Protein AF-A0A8R1YX43-F1 (afdb_monomer_lite)

Radius of gyration: 27.85 Å; chains: 1; bounding box: 47×46×72 Å

Structure (mmCIF, N/CA/C/O backbone):
data_AF-A0A8R1YX43-F1
#
_entry.id   AF-A0A8R1YX43-F1
#
loop_
_atom_site.group_PDB
_atom_site.id
_atom_site.type_symbol
_atom_site.label_atom_id
_atom_site.label_alt_id
_atom_site.label_comp_id
_atom_site.label_asym_id
_atom_site.label_entity_id
_atom_site.label_seq_id
_atom_site.pdbx_PDB_ins_code
_atom_site.Cartn_x
_atom_site.Cartn_y
_atom_site.Cartn_z
_atom_site.occupancy
_atom_site.B_iso_or_equiv
_atom_site.auth_seq_id
_atom_site.auth_comp_id
_atom_site.auth_asym_id
_atom_site.auth_atom_id
_atom_site.pdbx_PDB_model_num
ATOM 1 N N . MET A 1 1 ? 25.850 -5.387 -37.778 1.00 54.88 1 MET A N 1
ATOM 2 C CA . MET A 1 1 ? 24.656 -4.581 -37.439 1.00 54.88 1 MET A CA 1
ATOM 3 C C . MET A 1 1 ? 24.030 -5.128 -36.160 1.00 54.88 1 MET A C 1
ATOM 5 O O . MET A 1 1 ? 23.620 -6.274 -36.185 1.00 54.88 1 MET A O 1
ATOM 9 N N . ALA A 1 2 ? 24.012 -4.376 -35.047 1.00 56.41 2 ALA A N 1
ATOM 10 C CA . ALA A 1 2 ? 23.368 -4.809 -33.786 1.00 56.41 2 ALA A CA 1
ATOM 11 C C . ALA A 1 2 ? 23.150 -3.660 -32.766 1.00 56.41 2 ALA A C 1
ATOM 13 O O . ALA A 1 2 ? 23.314 -3.860 -31.568 1.00 56.41 2 ALA A O 1
ATOM 14 N N . LYS A 1 3 ? 22.837 -2.428 -33.205 1.00 57.03 3 LYS A N 1
ATOM 15 C CA . LYS A 1 3 ? 22.785 -1.259 -32.291 1.00 57.03 3 LYS A CA 1
ATOM 16 C C . LYS A 1 3 ? 21.379 -0.707 -31.994 1.00 57.03 3 LYS A C 1
ATOM 18 O O . LYS A 1 3 ? 21.226 0.036 -31.033 1.00 57.03 3 LYS A O 1
ATOM 23 N N . HIS A 1 4 ? 20.337 -1.095 -32.736 1.00 60.34 4 HIS A N 1
ATOM 24 C CA . HIS A 1 4 ? 19.003 -0.485 -32.575 1.00 60.34 4 HIS A CA 1
ATOM 25 C C . HIS A 1 4 ? 18.087 -1.158 -31.541 1.00 60.34 4 HIS A C 1
ATOM 27 O O . HIS A 1 4 ? 17.346 -0.474 -30.837 1.00 60.34 4 HIS A O 1
ATOM 33 N N . THR A 1 5 ? 18.142 -2.480 -31.384 1.00 65.38 5 THR A N 1
ATOM 34 C CA . THR A 1 5 ? 17.231 -3.210 -30.484 1.00 65.38 5 THR A CA 1
ATOM 35 C C . THR A 1 5 ? 17.602 -3.079 -29.002 1.00 65.38 5 THR A C 1
ATOM 37 O O . THR A 1 5 ? 16.713 -3.123 -28.153 1.00 65.38 5 THR A O 1
ATOM 40 N N . CYS A 1 6 ? 18.882 -2.868 -28.666 1.00 70.56 6 CYS A N 1
ATOM 41 C CA . CYS A 1 6 ? 19.345 -2.688 -27.280 1.00 70.56 6 CYS A CA 1
ATOM 42 C C . CYS A 1 6 ? 18.815 -1.385 -26.657 1.00 70.56 6 CYS A C 1
ATOM 44 O O . CYS A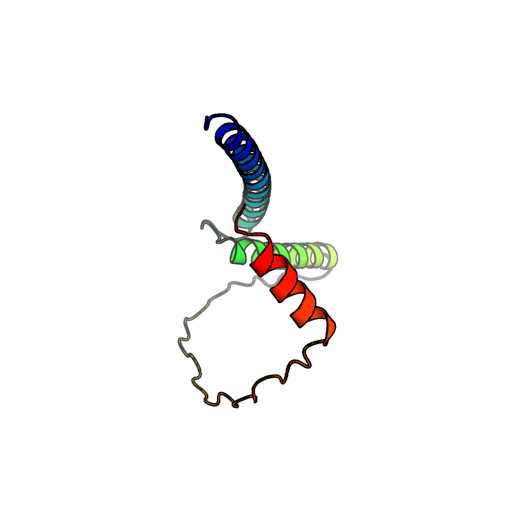 1 6 ? 18.202 -1.417 -25.592 1.00 70.56 6 CYS A O 1
ATOM 46 N N . ASN A 1 7 ? 18.907 -0.267 -27.385 1.00 79.94 7 ASN A N 1
ATOM 47 C CA . ASN A 1 7 ? 18.419 1.036 -26.922 1.00 79.94 7 ASN A CA 1
ATOM 48 C C . ASN A 1 7 ? 16.886 1.049 -26.717 1.00 79.94 7 ASN A C 1
ATOM 50 O O . ASN A 1 7 ? 16.364 1.614 -25.754 1.00 79.94 7 ASN A O 1
ATOM 54 N N . GLN A 1 8 ? 16.135 0.346 -27.575 1.00 83.50 8 GLN A N 1
ATOM 55 C CA . GLN A 1 8 ? 14.682 0.227 -27.426 1.00 83.50 8 GLN A CA 1
ATOM 56 C C . GLN A 1 8 ? 14.284 -0.620 -26.203 1.00 83.50 8 GLN A C 1
ATOM 58 O O . GLN A 1 8 ? 13.328 -0.268 -25.500 1.00 83.50 8 GLN A O 1
ATOM 63 N N . LYS A 1 9 ? 15.023 -1.707 -25.928 1.00 89.69 9 LYS A N 1
ATOM 64 C CA . LYS A 1 9 ? 14.857 -2.539 -24.723 1.00 89.69 9 LYS A CA 1
ATOM 65 C C . LYS A 1 9 ? 15.168 -1.743 -23.455 1.00 89.69 9 LYS A C 1
ATOM 67 O O . LYS A 1 9 ? 14.356 -1.741 -22.534 1.00 89.69 9 LYS A O 1
ATOM 72 N N . GLU A 1 10 ? 16.271 -1.000 -23.437 1.00 91.56 10 GLU A N 1
ATOM 73 C CA . GLU A 1 10 ? 16.652 -0.116 -22.327 1.00 91.56 10 GLU A CA 1
ATOM 74 C C . GLU A 1 10 ? 15.564 0.918 -22.030 1.00 91.56 10 GLU A C 1
ATOM 76 O O . GLU A 1 10 ? 15.114 1.045 -20.891 1.00 91.56 10 GLU A O 1
ATOM 81 N N . ARG A 1 11 ? 15.047 1.588 -23.067 1.00 93.00 11 ARG A N 1
ATOM 82 C CA . ARG A 1 11 ? 13.964 2.568 -22.920 1.00 93.00 11 ARG A CA 1
ATOM 83 C C . ARG A 1 11 ? 12.678 1.942 -22.372 1.00 93.00 11 ARG A C 1
ATOM 85 O O . ARG A 1 11 ? 11.955 2.582 -21.609 1.00 93.00 11 ARG A O 1
ATOM 92 N N . ARG A 1 12 ? 12.360 0.698 -22.753 1.00 94.31 12 ARG A N 1
ATOM 93 C CA . ARG A 1 12 ? 11.218 -0.048 -22.194 1.00 94.31 12 ARG A CA 1
ATOM 94 C C . ARG A 1 12 ? 11.446 -0.393 -20.722 1.00 94.31 12 ARG A C 1
ATOM 96 O O . ARG A 1 12 ? 10.549 -0.147 -19.919 1.00 94.31 12 ARG A O 1
ATOM 103 N N . ASN A 1 13 ? 12.624 -0.900 -20.376 1.00 97.19 13 ASN A N 1
ATOM 104 C CA . ASN A 1 13 ? 12.973 -1.262 -19.003 1.00 97.19 13 ASN A CA 1
ATOM 105 C C . ASN A 1 13 ? 12.956 -0.043 -18.081 1.00 97.19 13 ASN A C 1
ATOM 107 O O . ASN A 1 13 ? 12.455 -0.120 -16.963 1.00 97.19 13 ASN A O 1
ATOM 111 N N . GLU A 1 14 ? 13.433 1.103 -18.563 1.00 97.25 14 GLU A N 1
ATOM 112 C CA . GLU A 1 14 ? 13.432 2.334 -17.783 1.00 97.25 14 GLU A CA 1
ATOM 113 C C . GLU A 1 14 ? 12.014 2.833 -17.486 1.00 97.25 14 GLU A C 1
ATOM 115 O O . GLU A 1 14 ? 11.719 3.267 -16.373 1.00 97.25 14 GLU A O 1
ATOM 120 N N . ARG A 1 15 ? 11.089 2.697 -18.443 1.00 97.81 15 ARG A N 1
ATOM 121 C CA . ARG A 1 15 ? 9.671 2.990 -18.192 1.00 97.81 15 ARG A CA 1
ATOM 122 C C . ARG A 1 15 ? 9.076 2.071 -17.135 1.00 97.81 15 ARG A C 1
ATOM 124 O O . ARG A 1 15 ? 8.383 2.558 -16.246 1.00 97.81 15 ARG A O 1
ATOM 131 N N . GLU A 1 16 ? 9.369 0.776 -17.200 1.00 97.94 16 GLU A N 1
ATOM 132 C CA . GLU A 1 16 ? 8.861 -0.171 -16.207 1.00 97.94 16 GLU A CA 1
ATOM 133 C C . GLU A 1 16 ? 9.438 0.111 -14.816 1.00 97.94 16 GLU A C 1
ATOM 135 O O . GLU A 1 16 ? 8.699 0.136 -13.833 1.00 97.94 16 GLU A O 1
ATOM 140 N N . ARG A 1 17 ? 10.728 0.454 -14.732 1.00 98.50 17 ARG A N 1
ATOM 141 C CA . ARG A 1 17 ? 11.369 0.888 -13.485 1.00 98.50 17 ARG A CA 1
ATOM 142 C C . ARG A 1 17 ? 10.666 2.107 -12.886 1.00 98.50 17 ARG A C 1
ATOM 144 O O . ARG A 1 17 ? 10.359 2.107 -11.695 1.00 98.50 17 ARG A O 1
ATOM 151 N N . LYS A 1 18 ? 10.365 3.125 -13.704 1.00 98.50 18 LYS A N 1
ATOM 152 C CA . LYS A 1 18 ? 9.636 4.332 -13.273 1.00 98.50 18 LYS A CA 1
ATOM 153 C C . LYS A 1 18 ? 8.220 4.009 -12.799 1.00 98.50 18 LYS A C 1
ATOM 155 O O . LYS A 1 18 ? 7.825 4.461 -11.726 1.00 98.50 18 LYS A O 1
ATOM 160 N N . ARG A 1 19 ? 7.488 3.180 -13.546 1.00 98.50 19 ARG A N 1
ATOM 161 C CA . ARG A 1 19 ? 6.136 2.732 -13.186 1.00 98.50 19 ARG A CA 1
ATOM 162 C C . ARG A 1 19 ? 6.131 1.994 -11.844 1.00 98.50 19 ARG A C 1
ATOM 164 O O . ARG A 1 19 ? 5.335 2.307 -10.963 1.00 98.50 19 ARG A O 1
ATOM 171 N N . VAL A 1 20 ? 7.053 1.049 -11.657 1.00 98.50 20 VAL A N 1
ATOM 172 C CA . VAL A 1 20 ? 7.187 0.283 -10.409 1.00 98.50 20 VAL A CA 1
ATOM 173 C C . VAL A 1 20 ? 7.615 1.178 -9.245 1.00 98.50 20 VAL A C 1
ATOM 175 O O . VAL A 1 20 ? 7.097 1.020 -8.140 1.00 98.50 20 VAL A O 1
ATOM 178 N N . ASN A 1 21 ? 8.508 2.146 -9.473 1.00 98.50 21 ASN A N 1
ATOM 179 C CA . ASN A 1 21 ? 8.888 3.129 -8.457 1.00 98.50 21 ASN A CA 1
ATOM 180 C C . ASN A 1 21 ? 7.665 3.926 -7.974 1.00 98.50 21 ASN A C 1
ATOM 182 O O . ASN A 1 21 ? 7.426 3.989 -6.771 1.00 98.50 21 ASN A O 1
ATOM 186 N N . GLN A 1 22 ? 6.832 4.432 -8.890 1.00 98.56 22 GLN A N 1
ATOM 187 C CA . GLN A 1 22 ? 5.597 5.145 -8.539 1.00 98.56 22 GLN A CA 1
ATOM 188 C C . GLN A 1 22 ? 4.663 4.291 -7.664 1.00 98.56 22 GLN A C 1
ATOM 190 O O . GLN A 1 22 ? 4.162 4.759 -6.641 1.00 98.56 22 GLN A O 1
ATOM 195 N N . VAL A 1 23 ? 4.473 3.015 -8.015 1.00 98.31 23 VAL A N 1
ATOM 196 C CA . VAL A 1 23 ? 3.664 2.084 -7.209 1.00 98.31 23 VAL A CA 1
ATOM 197 C C . VAL A 1 23 ? 4.272 1.883 -5.819 1.00 98.31 23 VAL A C 1
ATOM 199 O O . VAL A 1 23 ? 3.563 1.953 -4.816 1.00 98.31 23 VAL A O 1
ATOM 202 N N . ASN A 1 24 ? 5.586 1.670 -5.733 1.00 98.25 24 ASN A N 1
ATOM 203 C CA . ASN A 1 24 ? 6.273 1.476 -4.456 1.00 98.25 24 ASN A CA 1
ATOM 204 C C . ASN A 1 24 ? 6.220 2.734 -3.571 1.00 98.25 24 ASN A C 1
ATOM 206 O O . ASN A 1 24 ? 6.099 2.611 -2.353 1.00 98.25 24 ASN A O 1
ATOM 210 N N . GLN A 1 25 ? 6.259 3.935 -4.155 1.00 98.31 25 GLN A N 1
ATOM 211 C CA . GLN A 1 25 ? 6.062 5.188 -3.420 1.00 98.31 25 GLN A CA 1
ATOM 212 C C . GLN A 1 25 ? 4.663 5.261 -2.805 1.00 98.31 25 GLN A C 1
ATOM 214 O O . G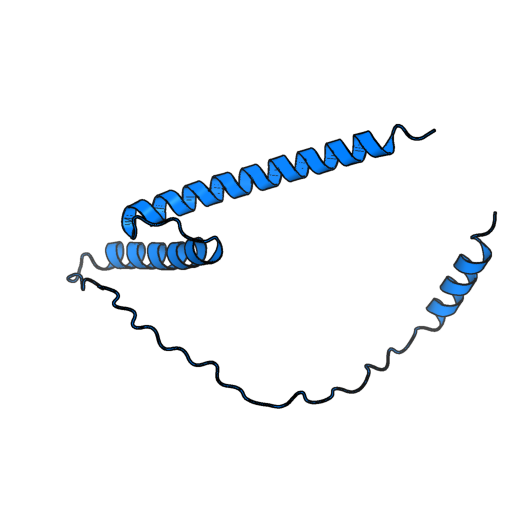LN A 1 25 ? 4.541 5.543 -1.613 1.00 98.31 25 GLN A O 1
ATOM 219 N N . GLY A 1 26 ? 3.616 4.947 -3.576 1.00 97.69 26 GLY A N 1
ATOM 220 C CA . GLY A 1 26 ? 2.250 4.857 -3.048 1.00 97.69 26 GLY A CA 1
ATOM 221 C C . GLY A 1 26 ? 2.127 3.807 -1.940 1.00 97.69 26 GLY A C 1
ATOM 222 O O . GLY A 1 26 ? 1.518 4.052 -0.899 1.00 97.69 26 GLY A O 1
ATOM 223 N N . PHE A 1 27 ? 2.794 2.665 -2.109 1.00 97.75 27 PHE A N 1
ATOM 224 C CA . PHE A 1 27 ? 2.825 1.601 -1.111 1.00 97.75 27 PHE A CA 1
ATOM 225 C C . PHE A 1 27 ? 3.472 2.037 0.212 1.00 97.75 27 PHE A C 1
ATOM 227 O O . PHE A 1 27 ? 2.963 1.742 1.294 1.00 97.75 27 PHE A O 1
ATOM 234 N N . ASN A 1 28 ? 4.584 2.772 0.140 1.00 96.00 28 ASN A N 1
ATOM 235 C CA . ASN A 1 28 ? 5.265 3.302 1.319 1.00 96.00 28 ASN A CA 1
ATOM 236 C C . ASN A 1 28 ? 4.415 4.350 2.048 1.00 96.00 28 ASN A C 1
ATOM 238 O O . ASN A 1 28 ? 4.385 4.356 3.277 1.00 96.00 28 ASN A O 1
ATOM 242 N N . GLN A 1 29 ? 3.684 5.194 1.314 1.00 96.25 29 GLN A N 1
ATOM 243 C CA . GLN A 1 29 ? 2.743 6.147 1.910 1.00 96.25 29 GLN A CA 1
ATOM 244 C C . GLN A 1 29 ? 1.605 5.438 2.651 1.00 96.25 29 GLN A C 1
ATOM 246 O O . GLN A 1 29 ? 1.261 5.832 3.766 1.00 96.25 29 GLN A O 1
ATOM 251 N N . LEU A 1 30 ? 1.051 4.372 2.064 1.00 96.06 30 LEU A N 1
ATOM 252 C CA . LEU A 1 30 ? 0.045 3.543 2.726 1.00 96.06 30 LEU A CA 1
ATOM 253 C C . LEU A 1 30 ? 0.596 2.944 4.026 1.00 96.06 30 LEU A C 1
ATOM 255 O O . LEU A 1 30 ? -0.021 3.089 5.081 1.00 96.06 30 LEU A O 1
ATOM 259 N N . ARG A 1 31 ? 1.786 2.337 3.967 1.00 95.38 31 ARG A N 1
ATOM 260 C CA . ARG A 1 31 ? 2.454 1.744 5.132 1.00 95.38 31 ARG A CA 1
ATOM 261 C C . ARG A 1 31 ? 2.688 2.763 6.247 1.00 95.38 31 ARG A C 1
ATOM 263 O O . ARG A 1 31 ? 2.369 2.476 7.396 1.00 95.38 31 ARG A O 1
ATOM 270 N N . ALA A 1 32 ? 3.167 3.960 5.913 1.00 93.44 32 ALA A N 1
ATOM 271 C CA . ALA A 1 32 ? 3.421 5.011 6.895 1.00 93.44 32 ALA A CA 1
ATOM 272 C C . ALA A 1 32 ? 2.154 5.414 7.669 1.00 93.44 32 ALA A C 1
ATOM 274 O O . ALA A 1 32 ? 2.223 5.687 8.864 1.00 93.44 32 ALA A O 1
ATOM 275 N N . ARG A 1 33 ? 0.981 5.430 7.020 1.00 93.19 33 ARG A N 1
ATOM 276 C CA . ARG A 1 33 ? -0.292 5.723 7.704 1.00 93.19 33 ARG A CA 1
ATOM 277 C C . ARG A 1 33 ? -0.689 4.631 8.696 1.00 93.19 33 ARG A C 1
ATOM 279 O O . ARG A 1 33 ? -1.267 4.952 9.726 1.00 93.19 33 ARG A O 1
ATOM 286 N N . ILE A 1 34 ? -0.370 3.376 8.394 1.00 91.19 34 ILE A N 1
ATOM 287 C CA . ILE A 1 34 ? -0.708 2.215 9.227 1.00 91.19 34 ILE A CA 1
ATOM 288 C C . ILE A 1 34 ? 0.250 2.109 10.421 1.00 91.19 34 ILE A C 1
ATOM 290 O O . ILE A 1 34 ? -0.197 1.989 11.557 1.00 91.19 34 ILE A O 1
ATOM 294 N N . GLU A 1 35 ? 1.562 2.228 10.193 1.00 86.12 35 GLU A N 1
ATOM 295 C CA . GLU A 1 35 ? 2.586 2.145 11.252 1.00 86.12 35 GLU A CA 1
ATOM 296 C C . GLU A 1 35 ? 2.441 3.253 12.301 1.00 86.12 35 GLU A C 1
ATOM 298 O O . GLU A 1 35 ? 2.676 3.018 13.484 1.00 86.12 35 GLU A O 1
ATOM 303 N N . ARG A 1 36 ? 1.966 4.442 11.901 1.00 80.88 36 ARG A N 1
ATOM 304 C CA . ARG A 1 36 ? 1.632 5.526 12.841 1.00 80.88 36 ARG A CA 1
ATOM 305 C C . ARG A 1 36 ? 0.562 5.141 13.865 1.00 80.88 36 ARG A C 1
ATOM 307 O O . ARG A 1 36 ? 0.470 5.807 14.890 1.00 80.88 36 ARG A O 1
ATOM 314 N N . VAL A 1 37 ? -0.251 4.126 13.581 1.00 71.88 37 VAL A N 1
ATOM 315 C CA . VAL A 1 37 ? -1.422 3.764 14.387 1.00 71.88 37 VAL A CA 1
ATOM 316 C C . VAL A 1 37 ? -1.185 2.485 15.173 1.00 71.88 37 VAL A C 1
ATOM 318 O O . VAL A 1 37 ? -1.590 2.417 16.329 1.00 71.88 37 VAL A O 1
ATOM 321 N N . SER A 1 38 ? -0.564 1.468 14.567 1.00 63.38 38 SER A N 1
ATOM 322 C CA . SER A 1 38 ? -0.580 0.124 15.147 1.00 63.38 38 SER A CA 1
ATOM 323 C C . SER A 1 38 ? 0.770 -0.418 15.617 1.00 63.38 38 SER A C 1
ATOM 325 O O . SER A 1 38 ? 0.755 -1.198 16.564 1.00 63.38 38 SER A O 1
ATOM 327 N N . LEU A 1 39 ? 1.932 -0.064 15.041 1.00 64.62 39 LEU A N 1
ATOM 328 C CA . LEU A 1 39 ? 3.190 -0.792 15.318 1.00 64.62 39 LEU A CA 1
ATOM 329 C C . LEU A 1 39 ? 4.480 -0.008 14.979 1.00 64.62 39 LEU A C 1
ATOM 331 O O . LEU A 1 39 ? 4.571 0.644 13.947 1.00 64.62 39 LEU A O 1
ATOM 335 N N . LYS A 1 40 ? 5.551 -0.203 15.772 1.00 69.94 40 LYS A N 1
ATOM 336 C CA . LYS A 1 40 ? 6.928 0.295 15.504 1.00 69.94 40 LYS A CA 1
ATOM 337 C C . LYS A 1 40 ? 7.738 -0.557 14.496 1.00 69.94 40 LYS A C 1
ATOM 339 O O . LYS A 1 40 ? 8.948 -0.377 14.378 1.00 69.94 40 LYS A O 1
ATOM 344 N N . LYS A 1 41 ? 7.122 -1.526 13.802 1.00 79.25 41 LYS A N 1
ATOM 345 C CA . LYS A 1 41 ? 7.815 -2.508 12.938 1.00 79.25 41 LYS A CA 1
ATOM 346 C C . LYS A 1 41 ? 7.414 -2.348 11.470 1.00 79.25 41 LYS A C 1
ATOM 348 O O . LYS A 1 41 ? 6.231 -2.229 11.177 1.00 79.25 41 LYS A O 1
ATOM 353 N N . LYS A 1 42 ? 8.395 -2.471 10.562 1.00 86.25 42 LYS A N 1
ATOM 354 C CA . LYS A 1 42 ? 8.179 -2.480 9.104 1.00 86.25 42 LYS A CA 1
ATOM 355 C C . LYS A 1 42 ? 7.293 -3.651 8.665 1.00 86.25 42 LYS A C 1
ATOM 357 O O . LYS A 1 42 ? 7.703 -4.807 8.781 1.00 86.25 42 LYS A O 1
ATOM 362 N N . LEU A 1 43 ? 6.111 -3.353 8.127 1.00 89.62 43 LEU A N 1
ATOM 363 C CA . LEU A 1 43 ? 5.154 -4.360 7.637 1.00 89.62 43 LEU A CA 1
ATOM 364 C C . LEU A 1 43 ? 5.538 -4.921 6.257 1.00 89.62 43 LEU A C 1
ATOM 366 O O . LEU A 1 43 ? 6.043 -4.195 5.401 1.00 89.62 43 LEU A O 1
ATOM 370 N N . SER A 1 44 ? 5.248 -6.198 5.978 1.00 94.69 44 SER A N 1
ATOM 371 C CA . SER A 1 44 ? 5.428 -6.783 4.634 1.00 94.69 44 SER A CA 1
ATOM 372 C C . SER A 1 44 ? 4.423 -6.209 3.620 1.00 94.69 44 SER A C 1
ATOM 374 O O . SER A 1 44 ? 3.519 -5.459 3.997 1.00 94.69 44 SER A O 1
ATOM 376 N N . LYS A 1 45 ? 4.554 -6.529 2.319 1.00 94.94 45 LYS A N 1
ATOM 377 C CA . LYS A 1 45 ? 3.564 -6.080 1.320 1.00 94.94 45 LYS A CA 1
ATOM 378 C C . LYS A 1 45 ? 2.168 -6.651 1.606 1.00 94.94 45 LYS A C 1
ATOM 380 O O . LYS A 1 45 ? 1.191 -5.914 1.643 1.00 94.94 45 LYS A O 1
ATOM 385 N N . ALA A 1 46 ? 2.084 -7.953 1.858 1.00 96.31 46 ALA A N 1
ATOM 386 C CA . ALA A 1 46 ? 0.813 -8.600 2.164 1.00 96.31 46 ALA A CA 1
ATOM 387 C C . ALA A 1 46 ? 0.215 -8.067 3.474 1.00 96.31 46 ALA A C 1
ATOM 389 O O . ALA A 1 46 ? -0.964 -7.724 3.516 1.00 96.31 46 ALA A O 1
ATOM 390 N N . ASP A 1 47 ? 1.036 -7.919 4.516 1.00 93.75 47 ASP A N 1
ATOM 391 C CA . ASP A 1 47 ? 0.549 -7.453 5.818 1.00 93.75 47 ASP A CA 1
ATOM 392 C C . ASP A 1 47 ? 0.100 -5.998 5.768 1.00 93.75 47 ASP A C 1
ATOM 394 O O . ASP A 1 47 ? -0.943 -5.671 6.314 1.00 93.75 47 ASP A O 1
ATOM 398 N N . THR A 1 48 ? 0.807 -5.134 5.034 1.00 95.06 48 THR A N 1
ATOM 399 C CA . THR A 1 48 ? 0.380 -3.739 4.831 1.00 95.06 48 THR A CA 1
ATOM 400 C C . THR A 1 48 ? -1.014 -3.674 4.189 1.00 95.06 48 THR A C 1
ATOM 402 O O . THR A 1 48 ? -1.824 -2.848 4.589 1.00 95.06 48 THR A O 1
ATOM 405 N N . LEU A 1 49 ? -1.334 -4.551 3.227 1.00 96.81 49 LEU A N 1
ATOM 406 C CA . LEU A 1 49 ? -2.665 -4.585 2.599 1.00 96.81 49 LEU A CA 1
ATOM 407 C C . LEU A 1 49 ? -3.751 -5.121 3.546 1.00 96.81 49 LEU A C 1
ATOM 409 O O . LEU A 1 49 ? -4.854 -4.568 3.606 1.00 96.81 49 LEU A O 1
ATOM 413 N N . ARG A 1 50 ? -3.436 -6.174 4.311 1.00 95.38 50 ARG A N 1
ATOM 414 C CA . ARG A 1 50 ? -4.344 -6.726 5.331 1.00 95.38 50 ARG A CA 1
ATOM 415 C C . ARG A 1 50 ? -4.654 -5.683 6.403 1.00 95.38 50 ARG A C 1
ATOM 417 O O . ARG A 1 50 ? -5.821 -5.432 6.701 1.00 95.38 50 ARG A O 1
ATOM 424 N N . GLU A 1 51 ? -3.621 -5.028 6.922 1.00 94.62 51 GLU A N 1
ATOM 425 C CA . GLU A 1 51 ? -3.747 -4.001 7.953 1.00 94.62 51 GLU A CA 1
ATOM 426 C C . GLU A 1 51 ? -4.427 -2.732 7.431 1.00 94.62 51 GLU A C 1
ATOM 428 O O . GLU A 1 51 ? -5.231 -2.151 8.150 1.00 94.62 51 GLU A O 1
ATOM 433 N N . ALA A 1 52 ? -4.218 -2.339 6.168 1.00 95.62 52 ALA A N 1
ATOM 434 C CA . ALA A 1 52 ? -4.961 -1.234 5.555 1.00 95.62 52 ALA A CA 1
ATOM 435 C C . ALA A 1 52 ? -6.477 -1.474 5.604 1.00 95.62 52 ALA A C 1
ATOM 437 O O . ALA A 1 52 ? -7.245 -0.593 5.992 1.00 95.62 52 ALA A O 1
ATOM 438 N N . THR A 1 53 ? -6.899 -2.686 5.239 1.00 95.62 53 THR A N 1
ATOM 439 C CA . THR A 1 53 ? -8.314 -3.073 5.215 1.00 95.62 53 THR A CA 1
ATOM 440 C C . THR A 1 53 ? -8.910 -3.050 6.622 1.00 95.62 53 THR A C 1
ATOM 442 O O . THR A 1 53 ? -9.961 -2.445 6.841 1.00 95.62 53 THR A O 1
ATOM 445 N N . ARG A 1 54 ? -8.206 -3.643 7.598 1.00 93.69 54 ARG A N 1
ATOM 446 C CA . ARG A 1 54 ? -8.605 -3.625 9.015 1.00 93.69 54 ARG A CA 1
ATOM 447 C C . ARG A 1 54 ? -8.677 -2.207 9.568 1.00 93.69 54 ARG A C 1
ATOM 449 O O . ARG A 1 54 ? -9.641 -1.868 10.247 1.00 93.69 54 ARG A O 1
ATOM 456 N N . TYR A 1 55 ? -7.697 -1.367 9.246 1.00 94.19 55 TYR A N 1
ATOM 457 C CA . TYR A 1 55 ? -7.638 0.003 9.736 1.00 94.19 55 TYR A CA 1
ATOM 458 C C . TYR A 1 55 ? -8.790 0.856 9.195 1.00 94.19 55 TYR A C 1
ATOM 460 O O . TYR A 1 55 ? -9.438 1.559 9.965 1.00 94.19 55 TYR A O 1
ATOM 468 N N . ILE A 1 56 ? -9.124 0.738 7.905 1.00 94.50 56 ILE A N 1
ATOM 469 C CA . ILE A 1 56 ? -10.301 1.412 7.334 1.00 94.50 56 ILE A CA 1
ATOM 470 C C . ILE A 1 56 ? -11.583 0.960 8.047 1.00 94.50 56 ILE A C 1
ATOM 472 O O . ILE A 1 56 ? -12.404 1.802 8.407 1.00 94.50 56 ILE A O 1
ATOM 476 N N . ALA A 1 57 ? -11.762 -0.346 8.271 1.00 93.12 57 ALA A N 1
ATOM 477 C CA . ALA A 1 57 ? -12.929 -0.867 8.985 1.00 93.12 57 ALA A CA 1
ATOM 478 C C . ALA A 1 57 ? -13.004 -0.336 10.425 1.00 93.12 57 ALA A C 1
ATOM 480 O O . ALA A 1 57 ? -14.070 0.085 10.869 1.00 93.12 57 ALA A O 1
ATOM 481 N N . HIS A 1 58 ? -11.869 -0.283 11.121 1.00 89.94 58 HIS A N 1
ATOM 482 C CA . HIS A 1 58 ? -11.776 0.263 12.469 1.00 89.94 58 HIS A CA 1
ATOM 483 C C . HIS A 1 58 ? -12.132 1.752 12.519 1.00 89.94 58 HIS A C 1
ATOM 485 O O . HIS A 1 58 ? -12.926 2.157 13.361 1.00 89.94 58 HIS A O 1
ATOM 491 N N . LEU A 1 59 ? -11.605 2.566 11.600 1.00 92.06 59 LEU A N 1
ATOM 492 C CA . LEU A 1 59 ? -11.952 3.985 11.521 1.00 92.06 59 LEU A CA 1
ATOM 493 C C . LEU A 1 59 ? -13.444 4.189 11.247 1.00 92.06 59 LEU A C 1
ATOM 495 O O . LEU A 1 59 ? -14.069 5.015 11.899 1.00 92.06 59 LEU A O 1
ATOM 499 N N . LYS A 1 60 ? -14.033 3.405 10.334 1.00 93.00 60 LYS A N 1
ATOM 500 C CA . LYS A 1 60 ? -15.482 3.438 10.081 1.00 93.00 60 LYS A CA 1
ATOM 501 C C . LYS A 1 60 ? -16.279 3.083 11.333 1.00 93.00 60 LYS A C 1
ATOM 503 O O . LYS A 1 60 ? -17.237 3.772 11.653 1.00 93.00 60 LYS A O 1
ATOM 508 N N . GLN A 1 61 ? -15.872 2.042 12.059 1.00 90.31 61 GLN A N 1
ATOM 509 C CA . GLN A 1 61 ? -16.499 1.684 13.329 1.00 90.31 61 GLN A CA 1
ATOM 510 C C . GLN A 1 61 ? -16.357 2.799 14.357 1.00 90.31 61 GLN A C 1
ATOM 512 O O . GLN A 1 61 ? -17.337 3.115 14.998 1.00 90.31 61 GLN A O 1
ATOM 517 N N . LEU A 1 62 ? -15.187 3.420 14.508 1.00 89.00 62 LEU A N 1
ATOM 518 C CA . LEU A 1 62 ? -15.001 4.525 15.451 1.00 89.00 62 LEU A CA 1
ATOM 519 C C . LEU A 1 62 ? -15.904 5.717 15.135 1.00 89.00 62 LEU A C 1
ATOM 521 O O . LEU A 1 62 ? -16.537 6.236 16.044 1.00 89.00 62 LEU A O 1
ATOM 525 N N . LEU A 1 63 ? -15.990 6.105 13.863 1.00 90.12 63 LEU A N 1
ATOM 526 C CA . LEU A 1 63 ? -16.862 7.194 13.421 1.00 90.12 63 LEU A CA 1
ATOM 527 C C . LEU A 1 63 ? -18.347 6.869 13.639 1.00 90.12 63 LEU A C 1
ATOM 529 O O . LEU A 1 63 ? -19.129 7.760 13.944 1.00 90.12 63 LEU A O 1
ATOM 533 N N . ASN A 1 64 ? -18.730 5.596 13.524 1.00 86.38 64 ASN A N 1
ATOM 534 C CA . ASN A 1 64 ? -20.103 5.145 13.764 1.00 86.38 64 ASN A CA 1
ATOM 535 C C . ASN A 1 64 ? -20.399 4.890 15.260 1.00 86.38 64 ASN A C 1
ATOM 537 O O . ASN A 1 64 ? -21.545 4.998 15.692 1.00 86.38 64 ASN A O 1
ATOM 541 N N . ASN A 1 65 ? -19.374 4.552 16.050 1.00 64.25 65 ASN A N 1
ATOM 542 C CA . ASN A 1 65 ? -19.449 4.139 17.453 1.00 64.25 65 ASN A CA 1
ATOM 543 C C . ASN A 1 65 ? -19.085 5.262 18.436 1.00 64.25 65 ASN A C 1
ATOM 545 O O . ASN A 1 65 ? -18.916 4.974 19.618 1.00 64.25 65 ASN A O 1
ATOM 549 N N . GLU A 1 66 ? -19.047 6.539 18.044 1.00 57.12 66 GLU A N 1
ATOM 550 C CA . GLU A 1 66 ? -19.126 7.636 19.033 1.00 57.12 66 GLU A CA 1
ATOM 551 C C . GLU A 1 66 ? -20.438 7.608 19.864 1.00 57.12 66 GLU A C 1
ATOM 553 O O . GLU A 1 66 ? -20.663 8.462 20.713 1.00 57.12 66 GLU A O 1
ATOM 558 N N . SER A 1 67 ? -21.273 6.573 19.694 1.00 55.31 67 SER A N 1
ATOM 559 C CA . SER A 1 67 ? -22.396 6.185 20.550 1.00 55.31 67 SER A CA 1
ATOM 560 C C . SER A 1 67 ? -22.126 5.038 21.561 1.00 55.31 67 SER A C 1
ATOM 562 O O . SER A 1 67 ? -23.015 4.763 22.364 1.00 55.31 67 SER A O 1
ATOM 564 N N . ALA A 1 68 ? -20.958 4.363 21.601 1.00 45.94 68 ALA A N 1
ATOM 565 C CA . ALA A 1 68 ? -20.685 3.298 22.599 1.00 45.94 68 ALA A CA 1
ATOM 566 C C . ALA A 1 68 ? -19.179 3.026 22.892 1.00 45.94 68 ALA A C 1
ATOM 568 O O . ALA A 1 68 ? -18.339 3.139 21.997 1.00 45.94 68 ALA A O 1
ATOM 569 N N . PRO A 1 69 ? -18.797 2.630 24.132 1.00 47.75 69 PRO A N 1
ATOM 570 C CA . PRO A 1 69 ? -17.415 2.707 24.614 1.00 47.75 69 PRO A CA 1
ATOM 571 C C . PRO A 1 69 ? -16.484 1.633 24.026 1.00 47.75 69 PRO A C 1
ATOM 573 O O . PRO A 1 69 ? -16.848 0.477 23.804 1.00 47.75 69 PRO A O 1
ATOM 576 N N . ARG A 1 70 ? -15.231 2.045 23.805 1.00 52.94 70 ARG A N 1
ATOM 577 C CA . ARG A 1 70 ? -14.153 1.278 23.166 1.00 52.94 70 ARG A CA 1
ATOM 578 C C . ARG A 1 70 ? -13.757 0.030 23.968 1.00 52.94 70 ARG A C 1
ATOM 580 O O . ARG A 1 70 ? -13.316 0.145 25.106 1.00 52.94 70 ARG A O 1
ATOM 587 N N . LYS A 1 71 ? -13.763 -1.145 23.326 1.00 44.84 71 LYS A N 1
ATOM 588 C CA .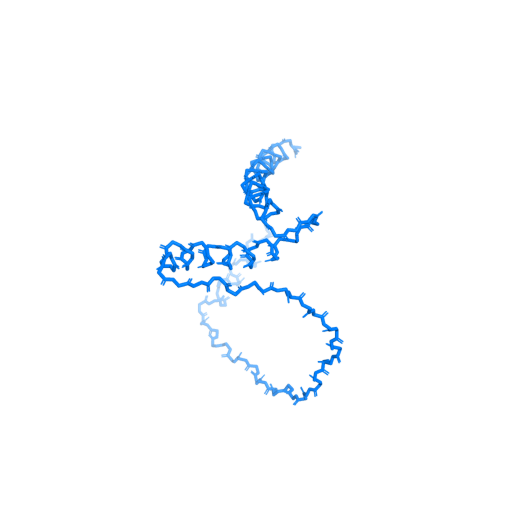 LYS A 1 71 ? -12.954 -2.296 23.765 1.00 44.84 71 LYS A CA 1
ATOM 589 C C . LYS A 1 71 ? -11.554 -2.175 23.163 1.00 44.84 71 LYS A C 1
ATOM 591 O O . LYS A 1 71 ? -11.395 -2.151 21.944 1.00 44.84 71 LYS A O 1
ATOM 596 N N . THR A 1 72 ? -10.540 -2.072 24.012 1.00 47.91 72 THR A N 1
ATOM 597 C CA . THR A 1 72 ? -9.129 -2.133 23.620 1.00 47.91 72 THR A CA 1
ATOM 598 C C . THR A 1 72 ? -8.771 -3.574 23.269 1.00 47.91 72 THR A C 1
ATOM 600 O O . THR A 1 72 ? -8.742 -4.435 24.145 1.00 47.91 72 THR A O 1
ATOM 603 N N . TYR A 1 73 ? -8.502 -3.849 21.995 1.00 51.88 73 TYR A N 1
ATOM 604 C CA . TYR A 1 73 ? -8.010 -5.152 21.552 1.00 51.88 73 TYR A CA 1
ATOM 605 C C . TYR A 1 73 ? -6.483 -5.198 21.690 1.00 51.88 73 TYR A C 1
ATOM 607 O O . TYR A 1 73 ? -5.752 -4.813 20.780 1.00 51.88 73 TYR A O 1
ATOM 615 N N . THR A 1 74 ? -5.990 -5.658 22.840 1.00 50.12 74 THR A N 1
ATOM 616 C CA . THR A 1 74 ? -4.606 -6.124 22.987 1.00 50.12 74 THR A CA 1
ATOM 617 C C . THR A 1 74 ? -4.509 -7.515 22.366 1.00 50.12 74 THR A C 1
ATOM 619 O O . THR A 1 74 ? -5.028 -8.484 22.915 1.00 50.12 74 THR A O 1
ATOM 622 N N . VAL A 1 75 ? -3.895 -7.614 21.188 1.00 52.62 75 VAL A N 1
ATOM 623 C CA . VAL A 1 75 ? -3.705 -8.892 20.493 1.00 52.62 75 VAL A CA 1
ATOM 624 C C . VAL A 1 75 ? -2.494 -9.612 21.090 1.00 52.62 75 VAL A C 1
ATOM 626 O O . VAL A 1 75 ? -1.357 -9.372 20.690 1.00 52.62 75 VAL A O 1
ATOM 629 N N . SER A 1 76 ? -2.748 -10.511 22.038 1.00 42.88 76 SER A N 1
ATOM 630 C CA . SER A 1 76 ? -1.861 -11.639 22.329 1.00 42.88 76 SER A CA 1
ATOM 631 C C . SER A 1 76 ? -2.034 -12.654 21.193 1.00 42.88 76 SER A C 1
ATOM 633 O O . SER A 1 76 ? -3.156 -13.059 20.897 1.00 42.88 76 SER A O 1
ATOM 635 N N . HIS A 1 77 ? -0.962 -13.021 20.491 1.00 45.81 77 HIS A N 1
ATOM 636 C CA . HIS A 1 77 ? -0.960 -14.174 19.585 1.00 45.81 77 HIS A CA 1
ATOM 637 C C . HIS A 1 77 ? 0.134 -15.132 20.038 1.00 45.81 77 HIS A C 1
ATOM 639 O O . HIS A 1 77 ? 1.320 -14.961 19.748 1.00 45.81 77 HIS A O 1
ATOM 645 N N . GLU A 1 78 ? -0.309 -16.128 20.793 1.00 41.00 78 GLU A N 1
ATOM 646 C CA . GLU A 1 78 ? 0.370 -17.395 20.993 1.00 41.00 78 GLU A CA 1
ATOM 647 C C . GLU A 1 78 ? 0.563 -18.120 19.653 1.00 41.00 78 GLU A C 1
ATOM 649 O O . GLU A 1 78 ? -0.322 -18.174 18.798 1.00 41.00 78 GLU A O 1
ATOM 654 N N . LYS A 1 79 ? 1.777 -18.632 19.442 1.00 49.78 79 LYS A N 1
ATOM 655 C CA . LYS A 1 79 ? 2.128 -19.445 18.280 1.00 49.78 79 LYS A CA 1
ATOM 656 C C . LYS A 1 79 ? 1.491 -20.825 18.444 1.00 49.78 79 LYS A C 1
ATOM 658 O O . LYS A 1 79 ? 1.894 -21.552 19.346 1.00 49.78 79 LYS A O 1
ATOM 663 N N . SER A 1 80 ? 0.611 -21.233 17.535 1.00 44.28 80 SER A N 1
ATOM 664 C CA . SER A 1 80 ? 0.346 -22.654 17.294 1.00 44.28 80 SER A CA 1
ATOM 665 C C . SER A 1 80 ? 0.861 -23.039 15.905 1.00 44.28 80 SER A C 1
ATOM 667 O O . SER A 1 80 ? 0.450 -22.526 14.867 1.00 44.28 80 SER A O 1
ATOM 669 N N . SER A 1 81 ? 1.873 -23.902 15.928 1.00 54.12 81 SER A N 1
ATOM 670 C CA . SER A 1 81 ? 2.381 -24.664 14.795 1.00 54.12 81 SER A CA 1
ATOM 671 C C . SER A 1 81 ? 1.429 -25.833 14.550 1.00 54.12 81 SER A C 1
ATOM 673 O O . SER A 1 81 ? 1.124 -26.558 15.491 1.00 54.12 81 SER A O 1
ATOM 675 N N . GLY A 1 82 ? 0.996 -26.043 13.309 1.00 36.56 82 GLY A N 1
ATOM 676 C CA . GLY A 1 82 ? 0.214 -27.219 12.932 1.00 36.56 82 GLY A CA 1
ATOM 677 C C . GLY A 1 82 ? -0.235 -27.146 11.480 1.00 36.56 82 GLY A C 1
ATOM 678 O O . GLY A 1 82 ? -1.289 -26.592 11.192 1.00 36.56 82 GLY A O 1
ATOM 679 N N . TYR A 1 83 ? 0.578 -27.677 10.565 1.00 33.88 83 TYR A N 1
ATOM 680 C CA . TYR A 1 83 ? 0.112 -28.040 9.226 1.00 33.88 83 TYR A CA 1
ATOM 681 C C . TYR A 1 83 ? -0.720 -29.323 9.356 1.00 33.88 83 TYR A C 1
ATOM 683 O O . TYR A 1 83 ? -0.175 -30.317 9.840 1.00 33.88 83 TYR A O 1
ATOM 691 N N . PRO A 1 84 ? -1.998 -29.341 8.945 1.00 44.84 84 PRO A N 1
ATOM 692 C CA . PRO A 1 84 ? -2.700 -30.590 8.731 1.00 44.84 84 PRO A CA 1
ATOM 693 C C . PRO A 1 84 ? -2.253 -31.147 7.377 1.00 44.84 84 PRO A C 1
ATOM 695 O O . PRO A 1 84 ? -2.503 -30.557 6.325 1.00 44.84 84 PRO A O 1
ATOM 698 N N . SER A 1 85 ? -1.528 -32.258 7.431 1.00 54.84 85 SER A N 1
ATOM 699 C CA . SER A 1 85 ? -1.348 -33.163 6.304 1.00 54.84 85 SER A CA 1
ATOM 700 C C . SER A 1 85 ? -2.690 -33.835 6.039 1.00 54.84 85 SER A C 1
ATOM 702 O O . SER A 1 85 ? -3.204 -34.480 6.949 1.00 54.84 85 SER A O 1
ATOM 704 N N . ASP A 1 86 ? -3.240 -33.715 4.833 1.00 39.94 86 ASP A N 1
ATOM 705 C CA . ASP A 1 86 ? -4.147 -34.750 4.350 1.00 39.94 86 ASP A CA 1
ATOM 706 C C . ASP A 1 86 ? -4.082 -34.931 2.833 1.00 39.94 86 ASP A C 1
ATOM 708 O O . ASP A 1 86 ? -3.972 -33.989 2.045 1.00 39.94 86 ASP A O 1
ATOM 712 N N . GLU A 1 87 ? -4.075 -36.210 2.495 1.00 49.09 87 GLU A N 1
ATOM 713 C CA . GLU A 1 87 ? -3.822 -36.863 1.222 1.00 49.09 87 GLU A CA 1
ATOM 714 C C . GLU A 1 87 ? -5.030 -36.802 0.270 1.00 49.09 87 GLU A C 1
ATOM 716 O O . GLU A 1 87 ? -6.166 -37.061 0.660 1.00 49.09 87 GLU A O 1
ATOM 721 N N . SER A 1 88 ? -4.771 -36.522 -1.011 1.00 36.09 88 SER A N 1
ATOM 722 C CA . SER A 1 88 ? -5.226 -37.303 -2.183 1.00 36.09 88 SER A CA 1
ATOM 723 C C . SER A 1 88 ? -5.209 -36.431 -3.446 1.00 36.09 88 SER A C 1
ATOM 725 O O . SER A 1 88 ? -6.081 -35.600 -3.698 1.00 36.09 88 SER A O 1
ATOM 727 N N . TYR A 1 89 ? -4.192 -36.623 -4.286 1.00 40.81 89 TYR A N 1
ATOM 728 C CA . TYR A 1 89 ? -4.232 -36.134 -5.662 1.00 40.81 89 TYR A CA 1
ATOM 729 C C . TYR A 1 89 ? -5.108 -37.084 -6.477 1.00 40.81 89 TYR A C 1
ATOM 731 O O . TYR A 1 89 ? -4.674 -38.163 -6.882 1.00 40.81 89 TYR A O 1
ATOM 739 N N . GLN A 1 90 ? -6.354 -36.683 -6.721 1.00 41.88 90 GLN A N 1
ATOM 740 C CA . GLN A 1 90 ? -7.196 -37.346 -7.704 1.00 41.88 90 GLN A CA 1
ATOM 741 C C . GLN A 1 90 ? -6.601 -37.109 -9.098 1.00 41.88 90 GLN A C 1
ATOM 743 O O . GLN A 1 90 ? -6.512 -35.982 -9.585 1.00 41.88 90 GLN A O 1
ATOM 748 N N . SER A 1 91 ? -6.149 -38.196 -9.719 1.00 42.22 91 SER A N 1
ATOM 749 C CA . SER A 1 91 ? -5.620 -38.226 -11.079 1.00 42.22 91 SER A CA 1
ATOM 750 C C . SER A 1 91 ? -6.723 -37.831 -12.067 1.00 42.22 91 SER A C 1
ATOM 752 O O . SER A 1 91 ? -7.646 -38.604 -12.320 1.00 42.22 91 SER A O 1
ATOM 754 N N . HIS A 1 92 ? -6.675 -36.606 -12.594 1.00 49.22 92 HIS A N 1
ATOM 755 C CA . HIS A 1 92 ? -7.536 -36.202 -13.702 1.00 49.22 92 HIS A CA 1
ATOM 756 C C . HIS A 1 92 ? -6.901 -36.653 -15.023 1.00 49.22 92 HIS A C 1
ATOM 758 O O . HIS A 1 92 ? -5.735 -36.360 -15.292 1.00 49.22 92 HIS A O 1
ATOM 764 N N . SER A 1 93 ? -7.675 -37.382 -15.832 1.00 44.16 93 SER A N 1
ATOM 765 C CA . SER A 1 93 ? -7.295 -37.865 -17.162 1.00 44.16 93 SER A CA 1
ATOM 766 C C . SER A 1 93 ? -6.774 -36.740 -18.071 1.00 44.16 93 SER A C 1
ATOM 768 O O . SER A 1 93 ? -7.242 -35.603 -17.959 1.00 44.16 93 SER A O 1
ATOM 770 N N . PRO A 1 94 ? -5.852 -37.041 -19.007 1.00 51.31 94 PRO A N 1
ATOM 771 C CA . PRO A 1 94 ? -5.407 -36.078 -20.007 1.00 51.31 94 PRO A CA 1
ATOM 772 C C . PRO A 1 94 ? -6.602 -35.513 -20.776 1.00 51.31 94 PRO A C 1
ATOM 774 O O . PRO 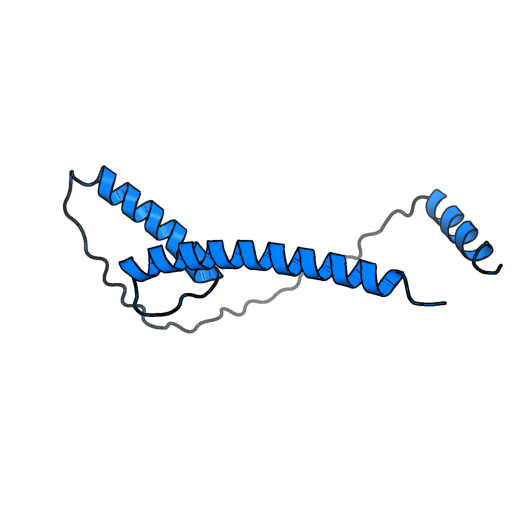A 1 94 ? -7.425 -36.260 -21.303 1.00 51.31 94 PRO A O 1
ATOM 777 N N . ILE A 1 95 ? -6.699 -34.186 -20.820 1.00 46.62 95 ILE A N 1
ATOM 778 C CA . ILE A 1 95 ? -7.693 -33.468 -21.617 1.00 46.62 95 ILE A CA 1
ATOM 779 C C . ILE A 1 95 ? -7.449 -33.831 -23.085 1.00 46.62 95 ILE A C 1
ATOM 781 O O . ILE A 1 95 ? -6.409 -33.496 -23.647 1.00 46.62 95 ILE A O 1
ATOM 785 N N . GLU A 1 96 ? -8.399 -34.531 -23.696 1.00 41.28 96 GLU A N 1
ATOM 786 C CA . GLU A 1 96 ? -8.386 -34.860 -25.117 1.00 41.28 96 GLU A CA 1
ATOM 787 C C . GLU A 1 96 ? -8.658 -33.573 -25.914 1.00 41.28 96 GLU A C 1
ATOM 789 O O . GLU A 1 96 ? -9.798 -33.131 -26.078 1.00 41.28 96 GLU A O 1
ATOM 794 N N . TYR A 1 97 ? -7.597 -32.895 -26.353 1.00 47.66 97 TYR A N 1
ATOM 795 C CA . TYR A 1 97 ? -7.731 -31.730 -27.224 1.00 47.66 97 TYR A CA 1
ATOM 796 C C . TYR A 1 97 ? -8.182 -32.219 -28.603 1.00 47.66 97 TYR A C 1
ATOM 798 O O . TYR A 1 97 ? -7.415 -32.851 -29.329 1.00 47.66 97 TYR A O 1
ATOM 806 N N . LYS A 1 98 ? -9.422 -31.911 -28.993 1.00 52.28 98 LYS A N 1
ATOM 807 C CA . LYS A 1 98 ? -9.855 -32.044 -30.388 1.00 52.28 98 LYS A CA 1
ATOM 808 C C . LYS A 1 98 ? -9.075 -31.027 -31.221 1.00 52.28 98 LYS A C 1
ATOM 810 O O . LYS A 1 98 ? -9.389 -29.840 -31.204 1.00 52.28 98 LYS A O 1
ATOM 815 N N . VAL A 1 99 ? -8.022 -31.482 -31.893 1.00 52.69 99 VAL A N 1
ATOM 816 C CA . VAL A 1 99 ? -7.222 -30.646 -32.792 1.00 52.69 99 VAL A CA 1
ATOM 817 C C . VAL A 1 99 ? -8.056 -30.352 -34.040 1.00 52.69 99 VAL A C 1
ATOM 819 O O . VAL A 1 99 ? -8.485 -31.272 -34.734 1.00 52.69 99 VAL A O 1
ATOM 822 N N . ASP A 1 100 ? -8.311 -29.071 -34.306 1.00 53.81 100 ASP A N 1
ATOM 823 C CA . ASP A 1 100 ? -8.973 -28.604 -35.528 1.00 53.81 100 ASP A CA 1
ATOM 824 C C . ASP A 1 100 ? -8.144 -29.029 -36.765 1.00 53.81 100 ASP A C 1
ATOM 826 O O . ASP A 1 100 ? -6.937 -28.752 -36.799 1.00 53.81 100 ASP A O 1
ATOM 830 N N . PRO A 1 101 ? -8.743 -29.674 -37.788 1.00 59.88 101 PRO A N 1
ATOM 831 C CA . PRO A 1 101 ? -8.050 -30.089 -39.011 1.00 59.88 101 PRO A CA 1
ATOM 832 C C . PRO A 1 101 ? -7.275 -28.966 -39.720 1.00 59.88 101 PRO A C 1
ATOM 834 O O . PRO A 1 101 ? -6.281 -29.239 -40.395 1.00 59.88 101 PRO A O 1
ATOM 837 N N . ASN A 1 102 ? -7.674 -27.701 -39.548 1.00 53.47 102 ASN A N 1
ATOM 838 C CA . ASN A 1 102 ? -6.967 -26.562 -40.138 1.00 53.47 102 ASN A CA 1
ATOM 839 C C . ASN A 1 102 ? -5.624 -26.252 -39.462 1.00 53.47 102 ASN A C 1
ATOM 841 O O . ASN A 1 102 ? -4.754 -25.631 -40.078 1.00 53.47 102 ASN A O 1
ATOM 845 N N . HIS A 1 103 ? -5.403 -26.704 -38.225 1.00 60.06 103 HIS A N 1
ATOM 846 C CA . HIS A 1 103 ? -4.174 -26.399 -37.492 1.00 60.06 103 HIS A CA 1
ATOM 847 C C . HIS A 1 103 ? -2.956 -27.168 -38.037 1.00 60.06 103 HIS A C 1
ATOM 849 O O . HIS A 1 103 ? -1.837 -26.651 -38.042 1.00 60.06 103 HIS A O 1
ATOM 855 N N . LEU A 1 104 ? -3.169 -28.369 -38.589 1.00 57.19 104 LEU A N 1
ATOM 856 C CA . LEU A 1 104 ? -2.098 -29.174 -39.186 1.00 57.19 104 LEU A CA 1
ATOM 857 C C . LEU A 1 104 ? -1.571 -28.557 -40.493 1.00 57.19 104 LEU A C 1
ATOM 859 O O . LEU A 1 104 ? -0.370 -28.599 -40.766 1.00 57.19 104 LEU A O 1
ATOM 863 N N . HIS A 1 105 ? -2.449 -27.924 -41.280 1.00 56.75 105 HIS A N 1
ATOM 864 C CA . HIS A 1 105 ? -2.050 -27.253 -42.519 1.00 56.75 105 HIS A CA 1
ATOM 865 C C . HIS A 1 105 ? -1.190 -26.015 -42.237 1.00 56.75 105 HIS A C 1
ATOM 867 O O . HIS A 1 105 ? -0.223 -25.746 -42.950 1.00 56.75 105 HIS A O 1
ATOM 873 N N . GLN A 1 106 ? -1.496 -25.303 -41.149 1.00 56.88 106 GLN A N 1
ATOM 874 C CA . GLN A 1 106 ? -0.721 -24.144 -40.728 1.00 56.88 106 GLN A CA 1
ATOM 875 C C . GLN A 1 106 ? 0.692 -24.539 -40.278 1.00 56.88 106 GLN A C 1
ATOM 877 O O . GLN A 1 106 ? 1.655 -23.893 -40.681 1.00 56.88 106 GLN A O 1
ATOM 882 N N . MET A 1 107 ? 0.848 -25.634 -39.530 1.00 59.12 107 MET A N 1
ATOM 883 C CA . MET A 1 107 ? 2.175 -26.118 -39.118 1.00 59.12 107 MET A CA 1
ATOM 884 C C . MET A 1 107 ? 3.044 -26.561 -40.303 1.00 59.12 107 MET A C 1
ATOM 886 O O . MET A 1 107 ? 4.219 -26.202 -40.359 1.00 59.12 107 MET A O 1
ATOM 890 N N . ASN A 1 108 ? 2.467 -27.237 -41.301 1.00 64.19 108 ASN A N 1
ATOM 891 C CA . ASN A 1 108 ? 3.200 -27.620 -42.515 1.00 64.19 108 ASN A CA 1
ATOM 892 C C . ASN A 1 108 ? 3.589 -26.411 -43.383 1.00 64.19 108 ASN A C 1
ATOM 894 O O . ASN A 1 108 ? 4.671 -26.391 -43.975 1.00 64.19 108 ASN A O 1
ATOM 898 N N . TYR A 1 109 ? 2.734 -25.387 -43.441 1.00 69.94 109 TYR A N 1
ATOM 899 C CA . TYR A 1 109 ? 3.021 -24.143 -44.154 1.00 69.94 109 TYR A CA 1
ATOM 900 C C . TYR A 1 109 ? 4.183 -23.367 -43.516 1.00 69.94 109 TYR A C 1
ATOM 902 O O . TYR A 1 109 ? 5.076 -22.908 -44.225 1.00 69.94 109 TYR A O 1
ATOM 910 N N . TYR A 1 110 ? 4.228 -23.261 -42.185 1.00 59.41 110 TYR A N 1
ATOM 911 C CA . TYR A 1 110 ? 5.338 -22.590 -41.499 1.00 59.41 110 TYR A CA 1
ATOM 912 C C . TYR A 1 11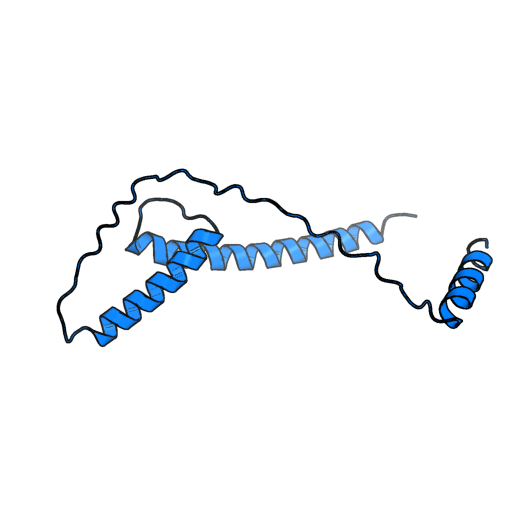0 ? 6.652 -23.375 -41.611 1.00 59.41 110 TYR A C 1
ATOM 914 O O . TYR A 1 110 ? 7.681 -22.787 -41.935 1.00 59.41 110 TYR A O 1
ATOM 922 N N . ALA A 1 111 ? 6.606 -24.703 -41.462 1.00 67.00 111 ALA A N 1
ATOM 923 C CA . ALA A 1 111 ? 7.790 -25.556 -41.570 1.00 67.00 111 ALA A CA 1
ATOM 924 C C . ALA A 1 111 ? 8.455 -25.518 -42.962 1.00 67.00 111 ALA A C 1
ATOM 926 O O . ALA A 1 111 ? 9.658 -25.733 -43.078 1.00 67.00 111 ALA A O 1
ATOM 927 N N . SER A 1 112 ? 7.693 -25.225 -44.022 1.00 65.50 112 SER A N 1
ATOM 928 C CA . SER A 1 112 ? 8.212 -25.153 -45.397 1.00 65.50 112 SER A CA 1
ATOM 929 C C . SER A 1 112 ? 8.828 -23.797 -45.769 1.00 65.50 112 SER A C 1
ATOM 931 O O . SER A 1 112 ? 9.580 -23.726 -46.738 1.00 65.50 112 SER A O 1
ATOM 933 N N . HIS A 1 113 ? 8.564 -22.732 -45.004 1.00 69.94 113 HIS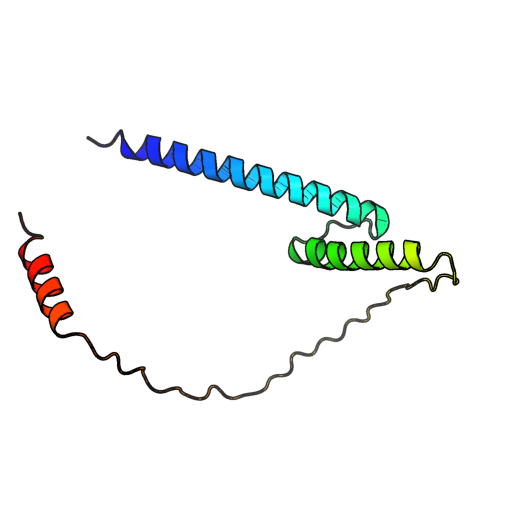 A N 1
ATOM 934 C CA . HIS A 1 113 ? 9.032 -21.373 -45.316 1.00 69.94 113 HIS A CA 1
ATOM 935 C C . HIS A 1 113 ? 10.181 -20.889 -44.418 1.00 69.94 113 HIS A C 1
ATOM 937 O O . HIS A 1 113 ? 10.703 -19.799 -44.634 1.00 69.94 113 HIS A O 1
ATOM 943 N N . GLU A 1 114 ? 10.630 -21.698 -43.455 1.00 59.53 114 GLU A N 1
ATOM 944 C CA . GLU A 1 114 ? 11.715 -21.352 -42.521 1.00 59.53 114 GLU A CA 1
ATOM 945 C C . GLU A 1 114 ? 13.126 -21.661 -43.070 1.00 59.53 114 GLU A C 1
ATOM 947 O O . GLU A 1 114 ? 14.117 -21.674 -42.345 1.00 59.53 114 GLU A O 1
ATOM 952 N N . SER A 1 115 ? 13.250 -21.900 -44.378 1.00 53.00 115 SER A N 1
ATOM 953 C CA . SER A 1 115 ? 14.536 -22.073 -45.066 1.00 53.00 115 SER A CA 1
ATOM 954 C C . SER A 1 115 ? 14.578 -21.288 -46.374 1.00 53.00 115 SER A C 1
ATOM 956 O O . SER A 1 115 ? 14.598 -21.871 -47.456 1.00 53.00 115 SER A O 1
ATOM 958 N N . ARG A 1 116 ? 14.590 -19.956 -46.273 1.00 46.56 116 ARG A N 1
ATOM 959 C CA . ARG A 1 116 ? 15.123 -19.048 -47.298 1.00 46.56 116 ARG A CA 1
ATOM 960 C C . ARG A 1 116 ? 15.654 -17.771 -46.665 1.00 46.56 116 ARG A C 1
ATOM 962 O O . ARG A 1 116 ? 14.955 -17.221 -45.788 1.00 46.56 116 ARG A O 1
#

InterPro domains:
  IPR011598 Myc-type, basic helix-loop-helix (bHLH) domain [PF00010] (8-60)
  IPR011598 Myc-type, basic helix-loop-helix (bHLH) domain [PS50888] (7-59)
  IPR011598 Myc-type, basic helix-loop-helix (bHLH) domain [SM00353] (13-65)
  IPR036638 Helix-loop-helix DNA-binding domain superfamily [G3DSA:4.10.280.10] (3-70)
  IPR036638 Helix-loop-helix DNA-binding domain superfamily [SSF47459] (7-72)
  IPR050283 E-box Binding Transcriptional Regulators [PTHR23349] (7-78)

pLDDT: mean 71.96, std 21.44, range [33.88, 98.56]

Secondary structure (DSSP, 8-state):
--SHHHHHHHHHHHHHHHHHHHHHHHHHHHHHHHHHHH-SS---HHHHHHHHHHHHHHHHHHHH-TTSPPP--------------------PPP------HHHHHHHHHHHHHS--

Sequence (116 aa):
MAKHTCNQKERRNERERKRVNQVNQGFNQLRARIERVSLKKKLSKADTLREATRYIAHLKQLLNNESAPRKTYTVSHEKSSGYPSDESYQSHSPIEYKVDPNHLHQMNYYASHESR

Organism: Pristionchus pacificus (NCBI:txid54126)

Foldseek 3Di:
DPPPVVVVVVVVVVVVVVVVVVVVVVQVVLQVVQCVPDHPDRDDSVRSVVSSVVVVVVVVCVVVVVVDDDDDDPDDDDDDDDDDDDDDDDDDDPDPDPDDPVVVVVVVVVVVPPPD